Protein AF-A0AAD1RD15-F1 (afdb_monomer_lite)

Structure (mmCIF, N/CA/C/O backbone):
data_AF-A0AAD1RD15-F1
#
_entry.id   AF-A0AAD1RD15-F1
#
loop_
_atom_site.group_PDB
_atom_site.id
_atom_site.type_symbol
_atom_site.label_atom_id
_atom_site.label_alt_id
_atom_site.label_comp_id
_atom_site.label_asym_id
_atom_site.label_entity_id
_atom_site.label_seq_id
_atom_site.pdbx_PDB_ins_code
_atom_site.Cartn_x
_atom_site.Cartn_y
_atom_site.Cartn_z
_atom_site.occupancy
_atom_site.B_iso_or_equiv
_atom_site.auth_seq_id
_atom_site.auth_comp_id
_atom_site.auth_asym_id
_atom_site.auth_atom_id
_atom_site.pdbx_PDB_model_num
ATOM 1 N N . MET A 1 1 ? 1.152 -3.442 -15.748 1.00 55.31 1 MET A N 1
ATOM 2 C CA . MET A 1 1 ? 0.439 -4.422 -16.606 1.00 55.31 1 MET A CA 1
ATOM 3 C C . MET A 1 1 ? 0.402 -3.918 -18.051 1.00 55.31 1 MET A C 1
ATOM 5 O O . MET A 1 1 ? -0.664 -3.744 -18.627 1.00 55.31 1 MET A O 1
ATOM 9 N N . GLU A 1 2 ? 1.571 -3.663 -18.645 1.00 64.12 2 GLU A N 1
ATOM 10 C CA . GLU A 1 2 ? 1.704 -3.004 -19.961 1.00 64.12 2 GLU A CA 1
ATOM 11 C C . GLU A 1 2 ? 1.285 -3.896 -21.144 1.00 64.12 2 GLU A C 1
ATOM 13 O O . GLU A 1 2 ? 1.048 -3.411 -22.246 1.00 64.12 2 GLU A O 1
ATOM 18 N N . TYR A 1 3 ? 1.126 -5.202 -20.915 1.00 71.69 3 TYR A N 1
ATOM 19 C CA . TYR A 1 3 ? 0.782 -6.164 -21.960 1.00 71.69 3 TYR A CA 1
ATOM 20 C C . TYR A 1 3 ? -0.730 -6.262 -22.252 1.00 71.69 3 TYR A C 1
ATOM 22 O O . TYR A 1 3 ? -1.120 -6.683 -23.341 1.00 71.69 3 TYR A O 1
ATOM 30 N N . GLN A 1 4 ? -1.614 -5.851 -21.329 1.00 72.06 4 GLN A N 1
ATOM 31 C CA . GLN A 1 4 ? -3.072 -6.021 -21.497 1.00 72.06 4 GLN A CA 1
ATOM 32 C C . GLN A 1 4 ? -3.650 -5.207 -22.669 1.00 72.06 4 GLN A C 1
ATOM 34 O O . GLN A 1 4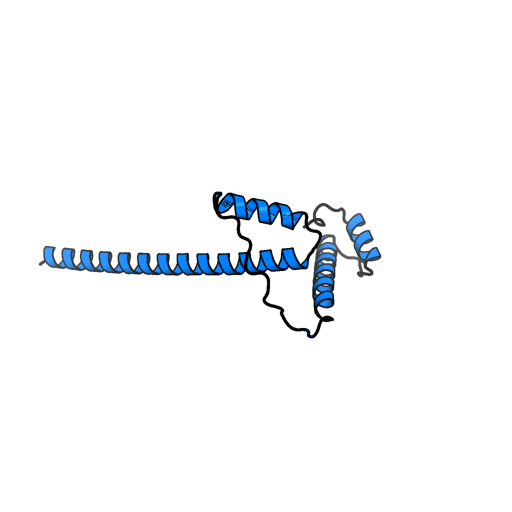 ? -4.590 -5.656 -23.339 1.00 72.06 4 GLN A O 1
ATOM 39 N N . THR A 1 5 ? -3.058 -4.046 -22.956 1.00 81.19 5 THR A N 1
ATOM 40 C CA . THR A 1 5 ? -3.453 -3.148 -24.053 1.00 81.19 5 THR A CA 1
ATOM 41 C C . THR A 1 5 ? -2.944 -3.609 -25.420 1.00 81.19 5 THR A C 1
ATOM 43 O O . THR A 1 5 ? -3.388 -3.088 -26.442 1.00 81.19 5 THR A O 1
ATOM 46 N N . GLN A 1 6 ? -2.055 -4.605 -25.469 1.00 82.00 6 GLN A N 1
ATOM 47 C CA . GLN A 1 6 ? -1.459 -5.071 -26.716 1.00 82.00 6 GLN A CA 1
ATOM 48 C C . GLN A 1 6 ? -2.376 -6.038 -27.476 1.00 82.00 6 GLN A C 1
ATOM 50 O O . GLN A 1 6 ? -3.210 -6.756 -26.908 1.00 82.00 6 GLN A O 1
ATOM 55 N N . SER A 1 7 ? -2.244 -6.045 -28.803 1.00 86.00 7 SER A N 1
ATOM 56 C CA . SER A 1 7 ? -2.968 -6.977 -29.667 1.00 86.00 7 SER A CA 1
ATOM 57 C C . SER A 1 7 ? -2.379 -8.387 -29.547 1.00 86.00 7 SER A C 1
ATOM 59 O O . SER A 1 7 ? -1.208 -8.558 -29.214 1.00 86.00 7 SER A O 1
ATOM 61 N N . LYS A 1 8 ? -3.173 -9.422 -29.850 1.00 84.06 8 LYS A N 1
ATOM 62 C CA . LYS A 1 8 ? -2.691 -10.816 -29.836 1.00 84.06 8 LYS A CA 1
ATOM 63 C C . LYS A 1 8 ? -1.449 -11.000 -30.723 1.00 84.06 8 LYS A C 1
ATOM 65 O O . LYS A 1 8 ? -0.517 -11.675 -30.317 1.00 84.06 8 LYS A O 1
ATOM 70 N N . ALA A 1 9 ? -1.421 -10.346 -31.886 1.00 83.69 9 ALA A N 1
ATOM 71 C CA . ALA A 1 9 ? -0.289 -10.396 -32.808 1.00 83.69 9 ALA A CA 1
ATOM 72 C C . ALA A 1 9 ? 0.991 -9.778 -32.216 1.00 83.69 9 ALA A C 1
ATOM 74 O O . ALA A 1 9 ? 2.073 -10.321 -32.419 1.00 83.69 9 ALA A O 1
ATOM 75 N N . ALA A 1 10 ? 0.870 -8.682 -31.457 1.00 85.62 10 ALA A N 1
ATOM 76 C CA . ALA A 1 10 ? 2.002 -8.075 -30.757 1.00 85.62 10 ALA A CA 1
ATOM 77 C C . ALA A 1 10 ? 2.532 -8.991 -29.640 1.00 85.62 10 ALA A C 1
ATOM 79 O O . ALA A 1 10 ? 3.738 -9.178 -29.512 1.00 85.62 10 ALA A O 1
ATOM 80 N N . LEU A 1 11 ? 1.633 -9.640 -28.893 1.00 84.56 11 LEU A N 1
ATOM 81 C CA . LEU A 1 11 ? 2.010 -10.613 -27.863 1.00 84.56 11 LEU A CA 1
ATOM 82 C C . LEU A 1 11 ? 2.671 -11.860 -28.467 1.00 84.56 11 LEU A C 1
ATOM 84 O O . LEU A 1 11 ? 3.680 -12.324 -27.949 1.00 84.56 11 LEU A O 1
ATOM 88 N N . ASP A 1 12 ? 2.161 -12.364 -29.593 1.00 85.50 12 ASP A N 1
ATOM 89 C CA . ASP A 1 12 ? 2.775 -13.468 -30.340 1.00 85.50 12 ASP A CA 1
ATOM 90 C C . ASP A 1 12 ? 4.192 -13.113 -30.821 1.00 85.50 12 ASP A C 1
ATOM 92 O O . ASP A 1 12 ? 5.080 -13.966 -30.813 1.00 85.50 12 ASP A O 1
ATOM 96 N N . GLN A 1 13 ? 4.422 -11.864 -31.238 1.00 85.62 13 GLN A N 1
ATOM 97 C CA . GLN A 1 13 ? 5.748 -11.390 -31.627 1.00 85.62 13 GLN A CA 1
ATOM 98 C C . GLN A 1 13 ? 6.699 -11.335 -30.422 1.00 85.62 13 GLN A C 1
ATOM 100 O O . GLN A 1 13 ? 7.784 -11.909 -30.490 1.00 85.62 13 GLN A O 1
ATOM 105 N N . LEU A 1 14 ? 6.271 -10.739 -29.305 1.00 85.62 14 LEU A N 1
ATOM 106 C CA . LEU A 1 14 ? 7.066 -10.675 -28.072 1.00 85.62 14 LEU A CA 1
ATOM 107 C C . LEU A 1 14 ? 7.421 -12.065 -27.540 1.00 85.62 14 LEU A C 1
ATOM 109 O O . LEU A 1 14 ? 8.554 -12.321 -27.132 1.00 85.62 14 LEU A O 1
ATOM 113 N N . CYS A 1 15 ? 6.468 -12.995 -27.574 1.00 85.25 15 CYS A N 1
ATOM 114 C CA . CYS A 1 15 ? 6.722 -14.364 -27.163 1.00 85.25 15 CYS A CA 1
ATOM 115 C C . CYS A 1 15 ? 7.732 -15.061 -28.095 1.00 85.25 15 CYS A C 1
ATOM 117 O O . CYS A 1 15 ? 8.582 -15.798 -27.605 1.00 85.25 15 CYS A O 1
ATOM 119 N N . ARG A 1 16 ? 7.723 -14.799 -29.411 1.00 85.25 16 ARG A N 1
ATOM 120 C CA . ARG A 1 16 ? 8.755 -15.319 -30.333 1.00 85.25 16 ARG A CA 1
ATOM 121 C C . ARG A 1 16 ? 10.138 -14.740 -30.050 1.00 85.25 16 ARG A C 1
ATOM 123 O O . ARG A 1 16 ? 11.103 -15.496 -30.047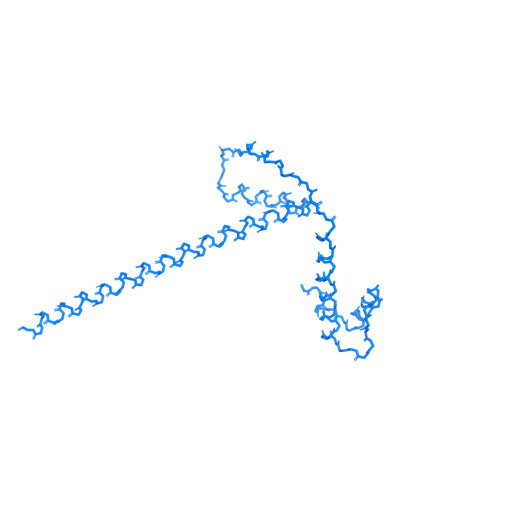 1.00 85.25 16 ARG A O 1
ATOM 130 N N . GLU A 1 17 ? 10.231 -13.436 -29.795 1.00 85.69 17 GLU A N 1
ATOM 131 C CA . GLU A 1 17 ? 11.492 -12.757 -29.460 1.00 85.69 17 GLU A CA 1
ATOM 132 C C . GLU A 1 17 ? 12.112 -13.321 -28.174 1.00 85.69 17 GLU A C 1
ATOM 134 O O . GLU A 1 17 ? 13.321 -13.525 -28.099 1.00 85.69 17 GLU A O 1
ATOM 139 N N . ARG A 1 18 ? 11.274 -13.668 -27.191 1.00 83.12 18 ARG A N 1
ATOM 140 C CA . ARG A 1 18 ? 11.689 -14.269 -25.912 1.00 83.12 18 ARG A CA 1
ATOM 141 C C . ARG A 1 18 ? 11.775 -15.802 -25.939 1.00 83.12 18 ARG A C 1
ATOM 143 O O . ARG A 1 18 ? 11.928 -16.423 -24.895 1.00 83.12 18 ARG A O 1
ATOM 150 N N . SER A 1 19 ? 11.682 -16.429 -27.118 1.00 82.69 19 SER A N 1
ATOM 151 C CA . SER A 1 19 ? 11.692 -17.896 -27.296 1.00 82.69 19 SER A CA 1
ATOM 152 C C . SER A 1 19 ? 10.625 -18.652 -26.480 1.00 82.69 19 SER A C 1
ATOM 154 O O . SER A 1 19 ? 10.789 -19.822 -26.136 1.00 82.69 19 SER A O 1
ATOM 156 N N . ILE A 1 20 ? 9.495 -18.003 -26.197 1.00 82.62 20 ILE A N 1
ATOM 157 C CA . ILE A 1 20 ? 8.346 -18.574 -25.494 1.00 82.62 20 ILE A CA 1
ATOM 158 C C . ILE A 1 20 ? 7.457 -19.303 -26.518 1.00 82.62 20 ILE A C 1
ATOM 160 O O . ILE A 1 20 ? 7.084 -18.727 -27.543 1.00 82.62 20 ILE A O 1
ATOM 164 N N . PRO A 1 21 ? 7.053 -20.564 -26.282 1.00 78.25 21 PRO A N 1
ATOM 165 C CA . PRO A 1 21 ? 6.207 -21.292 -27.222 1.00 78.25 21 PRO A CA 1
ATOM 166 C C . PRO A 1 21 ? 4.805 -20.662 -27.302 1.00 78.25 21 PRO A C 1
ATOM 168 O O . PRO A 1 21 ? 4.035 -20.723 -26.343 1.00 78.25 21 PRO A O 1
ATOM 171 N N . CYS A 1 22 ? 4.470 -20.076 -28.459 1.00 74.75 22 CYS A N 1
ATOM 172 C CA . CYS A 1 22 ? 3.212 -19.346 -28.711 1.00 74.75 22 CYS A CA 1
ATOM 173 C C . CYS A 1 22 ? 2.133 -20.184 -29.418 1.00 74.75 22 CYS A C 1
ATOM 175 O O . CYS A 1 22 ? 0.996 -19.747 -29.584 1.00 74.75 22 CYS A O 1
ATOM 177 N N . ARG A 1 23 ? 2.502 -21.352 -29.964 1.00 74.56 23 ARG A N 1
ATOM 178 C CA . ARG A 1 23 ? 1.713 -22.017 -31.011 1.00 74.56 23 ARG A CA 1
ATOM 179 C C . ARG A 1 23 ? 0.340 -22.446 -30.482 1.00 74.56 23 ARG A C 1
ATOM 181 O O . ARG A 1 23 ? 0.258 -23.322 -29.632 1.00 74.56 23 ARG A O 1
ATOM 188 N N . GLY A 1 24 ? -0.719 -21.845 -31.026 1.00 77.56 24 GLY A N 1
ATOM 189 C CA . GLY A 1 24 ? -2.109 -22.167 -30.685 1.00 77.56 24 GLY A CA 1
ATOM 190 C C . GLY A 1 24 ? -2.643 -21.497 -29.416 1.00 77.56 24 GLY A C 1
ATOM 191 O O . GLY A 1 24 ? -3.797 -21.734 -29.076 1.00 77.56 24 GLY A O 1
ATOM 192 N N . LYS A 1 25 ? -1.854 -20.645 -28.750 1.00 83.06 25 LYS A N 1
ATOM 193 C CA . LYS A 1 25 ? -2.260 -20.004 -27.496 1.00 83.06 25 LYS A CA 1
ATOM 194 C C . LYS A 1 25 ? -3.272 -18.875 -27.706 1.00 83.06 25 LYS A C 1
ATOM 196 O O . LYS A 1 25 ? -3.309 -18.194 -28.744 1.00 83.06 25 LYS A O 1
ATOM 201 N N . THR A 1 26 ? -4.131 -18.689 -26.715 1.00 85.75 26 THR A N 1
ATOM 202 C CA . THR A 1 26 ? -5.058 -17.559 -26.610 1.00 85.75 26 THR A CA 1
ATOM 203 C C . THR A 1 26 ? -4.325 -16.308 -26.118 1.00 85.75 26 THR A C 1
ATOM 205 O O . THR A 1 26 ? -3.192 -16.374 -25.645 1.00 85.75 26 THR A O 1
ATOM 208 N N . LYS A 1 27 ? -4.950 -15.132 -26.253 1.00 83.12 27 LYS A N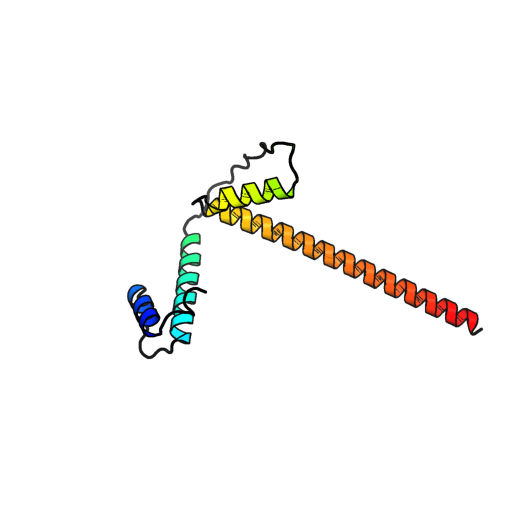 1
ATOM 209 C CA . LYS A 1 27 ? -4.341 -13.860 -25.827 1.00 83.12 27 LYS A CA 1
ATOM 210 C C . LYS A 1 27 ? -3.949 -13.894 -24.340 1.00 83.12 27 LYS A C 1
ATOM 212 O O . LYS A 1 27 ? -2.882 -13.414 -23.982 1.00 83.12 27 LYS A O 1
ATOM 217 N N . GLU A 1 28 ? -4.798 -14.479 -23.502 1.00 84.81 28 GLU A N 1
ATOM 218 C CA . GLU A 1 28 ? -4.596 -14.589 -22.052 1.00 84.81 28 GLU A CA 1
ATOM 219 C C . GLU A 1 28 ? -3.437 -15.527 -21.702 1.00 84.81 28 GLU A C 1
ATOM 221 O O . GLU A 1 28 ? -2.604 -15.188 -20.868 1.00 84.81 28 GLU A O 1
ATOM 226 N N . GLU A 1 29 ? -3.308 -16.654 -22.402 1.00 84.19 29 GLU A N 1
ATOM 227 C CA . GLU A 1 29 ? -2.194 -17.591 -22.206 1.00 84.19 29 GLU A CA 1
ATOM 228 C C . GLU A 1 29 ? -0.841 -16.999 -22.626 1.00 84.19 29 GLU A C 1
ATOM 230 O O . GLU A 1 29 ? 0.185 -17.316 -22.025 1.00 84.19 29 GLU A O 1
ATOM 235 N N . LEU A 1 30 ? -0.821 -16.137 -23.649 1.00 84.94 30 LEU A N 1
ATOM 236 C CA . LEU A 1 30 ? 0.382 -15.395 -24.039 1.00 84.94 30 LEU A CA 1
ATOM 237 C C . LEU A 1 30 ? 0.761 -14.356 -22.978 1.00 84.94 30 LEU A C 1
ATOM 239 O O . LEU A 1 30 ? 1.935 -14.233 -22.639 1.00 84.94 30 LEU A O 1
ATOM 243 N N . LEU A 1 31 ? -0.227 -13.644 -22.423 1.00 86.50 31 LEU A N 1
ATOM 244 C CA . LEU A 1 31 ? -0.010 -12.697 -21.326 1.00 86.50 31 LEU A CA 1
ATOM 245 C C . LEU A 1 31 ? 0.559 -13.393 -20.093 1.00 86.50 31 LEU A C 1
ATOM 247 O O . LEU A 1 31 ? 1.554 -12.926 -19.546 1.00 86.50 31 LEU A O 1
ATOM 251 N N . GLN A 1 32 ? -0.040 -14.515 -19.694 1.00 85.06 32 GLN A N 1
ATOM 252 C CA . GLN A 1 32 ? 0.427 -15.288 -18.550 1.00 85.06 32 GLN A CA 1
ATOM 253 C C . GLN A 1 32 ? 1.863 -15.773 -18.771 1.00 85.06 32 GLN A C 1
ATOM 255 O O . GLN A 1 32 ? 2.716 -15.562 -17.920 1.00 85.06 32 GLN A O 1
ATOM 260 N N . ALA A 1 33 ? 2.163 -16.322 -19.952 1.00 84.69 33 ALA A N 1
ATOM 261 C CA . ALA A 1 33 ? 3.503 -16.809 -20.262 1.00 84.69 33 ALA A CA 1
ATOM 262 C C . ALA A 1 33 ? 4.572 -15.698 -20.263 1.00 84.69 33 ALA A C 1
ATOM 264 O O . ALA A 1 33 ? 5.709 -15.952 -19.875 1.00 84.69 33 ALA A O 1
ATOM 265 N N . LEU A 1 34 ? 4.227 -14.477 -20.689 1.00 85.69 34 LEU A N 1
ATOM 266 C CA . LEU A 1 34 ? 5.137 -13.326 -20.635 1.00 85.69 34 LEU A CA 1
ATOM 267 C C . LEU A 1 34 ? 5.389 -12.864 -19.199 1.00 85.69 34 LEU A C 1
ATOM 269 O O . LEU A 1 34 ? 6.532 -12.595 -18.844 1.00 85.69 34 LEU A O 1
ATOM 273 N N . VAL A 1 35 ? 4.342 -12.808 -18.373 1.00 86.00 35 VAL A N 1
ATOM 274 C CA . VAL A 1 35 ? 4.462 -12.449 -16.952 1.00 86.00 35 VAL A CA 1
ATOM 275 C C . VAL A 1 35 ? 5.288 -13.492 -16.197 1.00 86.00 35 VAL A C 1
ATOM 277 O O . VAL A 1 35 ? 6.173 -13.125 -15.426 1.00 86.00 35 VAL A O 1
ATOM 280 N N . ASP A 1 36 ? 5.056 -14.778 -16.460 1.00 84.12 36 ASP A N 1
ATOM 281 C CA . ASP A 1 36 ? 5.808 -15.874 -15.845 1.00 84.12 36 ASP A CA 1
ATOM 282 C C . ASP A 1 36 ? 7.291 -15.837 -16.247 1.00 84.12 36 ASP A C 1
ATOM 284 O O . ASP A 1 36 ? 8.163 -16.071 -15.410 1.00 84.12 36 ASP A O 1
ATOM 288 N N . TYR A 1 37 ? 7.590 -15.509 -17.509 1.00 83.38 37 TYR A N 1
ATOM 289 C CA . TYR A 1 37 ? 8.963 -15.342 -17.989 1.00 83.38 37 TYR A CA 1
ATOM 290 C C . TYR A 1 37 ? 9.669 -14.162 -17.308 1.00 83.38 37 TYR A C 1
ATOM 292 O O . TYR A 1 37 ? 10.785 -14.324 -16.816 1.00 83.38 37 TYR A O 1
ATOM 300 N N . ASP A 1 38 ? 9.015 -12.999 -17.226 1.00 83.19 38 ASP A N 1
ATOM 301 C CA . ASP A 1 38 ? 9.575 -11.811 -16.569 1.00 83.19 38 ASP A CA 1
ATOM 302 C C . ASP A 1 38 ? 9.828 -12.085 -15.069 1.00 83.19 38 ASP A C 1
ATOM 304 O O . ASP A 1 38 ? 10.861 -11.695 -14.519 1.00 83.19 38 ASP A O 1
ATOM 308 N N . MET A 1 39 ? 8.937 -12.842 -14.414 1.00 79.69 39 MET A N 1
ATOM 309 C CA . MET A 1 39 ? 9.112 -13.279 -13.025 1.00 79.69 39 MET A CA 1
ATOM 310 C C . MET A 1 39 ? 10.289 -14.257 -12.863 1.00 79.69 39 MET A C 1
ATOM 312 O O . MET A 1 39 ? 11.066 -14.132 -11.919 1.00 79.69 39 MET A O 1
ATOM 316 N N . GLN A 1 40 ? 10.466 -15.210 -13.784 1.00 75.50 40 GLN A N 1
ATOM 317 C CA . GLN A 1 40 ? 11.606 -16.137 -13.759 1.00 75.50 40 GLN A CA 1
ATOM 318 C C . GLN A 1 40 ? 12.943 -15.426 -14.006 1.00 75.50 40 GLN A C 1
ATOM 320 O O . GLN A 1 40 ? 13.952 -15.797 -13.404 1.00 75.50 40 GLN A O 1
ATOM 325 N N . GLN A 1 41 ? 12.955 -14.385 -14.841 1.00 71.94 41 GLN A N 1
ATOM 326 C CA . GLN A 1 41 ? 14.150 -13.582 -15.097 1.00 71.94 41 GLN A CA 1
ATOM 327 C C . GLN A 1 41 ? 14.593 -12.794 -13.851 1.00 71.94 41 GLN A C 1
ATOM 329 O O . GLN A 1 41 ? 15.790 -12.701 -13.573 1.00 71.94 41 GLN A O 1
ATOM 334 N N . ALA A 1 42 ? 13.637 -12.297 -13.058 1.00 62.03 42 ALA A N 1
ATOM 335 C CA . ALA A 1 42 ? 13.927 -11.643 -11.782 1.00 62.03 42 ALA A CA 1
ATOM 336 C C . ALA A 1 42 ? 14.599 -12.609 -10.788 1.00 62.03 42 ALA A C 1
ATOM 338 O O . ALA A 1 42 ? 15.618 -12.273 -10.196 1.00 62.03 42 ALA A O 1
ATOM 339 N N . VAL A 1 43 ? 14.101 -13.845 -10.678 1.00 59.97 43 VAL A N 1
ATOM 340 C CA . VAL A 1 43 ? 14.637 -14.848 -9.735 1.00 59.97 43 VAL A CA 1
ATOM 341 C C . VAL A 1 43 ? 16.041 -15.333 -10.122 1.00 59.97 43 VAL A C 1
ATOM 343 O O . VAL A 1 43 ? 16.863 -15.601 -9.249 1.00 59.97 43 VAL A O 1
ATOM 346 N N . GLN A 1 44 ? 16.354 -15.433 -11.417 1.00 51.62 44 GLN A N 1
ATOM 347 C CA . GLN A 1 44 ? 17.693 -15.846 -11.866 1.00 51.62 44 GLN A CA 1
ATOM 348 C C . GLN A 1 44 ? 18.766 -14.768 -11.655 1.00 51.62 44 GLN A C 1
ATOM 350 O O . GLN A 1 44 ? 19.946 -15.103 -11.582 1.00 51.62 44 GLN A O 1
ATOM 355 N N . SER A 1 45 ? 18.370 -13.502 -11.511 1.00 51.78 45 SER A N 1
ATOM 356 C CA . SER A 1 45 ? 19.295 -12.385 -11.283 1.00 51.78 45 SER A CA 1
ATOM 357 C C . SER A 1 45 ? 19.811 -12.322 -9.834 1.00 51.78 45 SER A C 1
ATOM 359 O O . SER A 1 45 ? 20.901 -11.807 -9.599 1.00 51.78 45 SER A O 1
ATOM 361 N N . ASP A 1 46 ? 19.076 -12.898 -8.875 1.00 44.75 46 ASP A N 1
ATOM 362 C CA . ASP A 1 46 ? 19.435 -12.901 -7.445 1.00 44.75 46 ASP A CA 1
ATOM 363 C C . ASP A 1 46 ? 20.313 -14.096 -7.026 1.00 44.75 46 ASP A C 1
ATOM 365 O O . ASP A 1 46 ? 20.931 -14.084 -5.962 1.00 44.75 46 ASP A O 1
ATOM 369 N N . ALA A 1 47 ? 20.413 -15.141 -7.853 1.00 44.78 47 ALA A N 1
ATOM 370 C CA . ALA A 1 47 ? 21.103 -16.380 -7.482 1.00 44.78 47 ALA A CA 1
ATOM 371 C C . ALA A 1 47 ? 22.637 -16.345 -7.665 1.00 44.78 47 ALA A C 1
ATOM 373 O O . ALA A 1 47 ? 23.307 -17.311 -7.299 1.00 44.78 47 ALA A O 1
ATOM 374 N N . SER A 1 48 ? 23.209 -15.269 -8.224 1.00 41.78 48 SER A N 1
ATOM 375 C CA . SER A 1 48 ? 24.645 -15.189 -8.549 1.00 41.78 48 SER A CA 1
ATOM 376 C C . SER A 1 48 ? 25.495 -14.291 -7.643 1.00 41.78 48 SER A C 1
ATOM 378 O O . SER A 1 48 ? 26.698 -14.224 -7.865 1.00 41.78 48 SER A O 1
ATOM 380 N N . ASN A 1 49 ? 24.937 -13.642 -6.615 1.00 43.19 49 ASN A N 1
ATOM 381 C CA . ASN A 1 49 ? 25.724 -12.844 -5.661 1.00 43.19 49 ASN A CA 1
ATOM 382 C C . ASN A 1 49 ? 25.659 -13.441 -4.252 1.00 43.19 49 ASN A C 1
ATOM 384 O O . ASN A 1 49 ? 25.055 -12.906 -3.326 1.00 43.19 49 ASN A O 1
ATOM 388 N N . THR A 1 50 ? 26.306 -14.593 -4.098 1.00 42.88 50 THR A N 1
ATOM 389 C CA . THR A 1 50 ? 26.739 -15.095 -2.795 1.00 42.88 50 THR A CA 1
ATOM 390 C C . THR A 1 50 ? 27.883 -14.242 -2.254 1.00 42.88 50 THR A C 1
ATOM 392 O O . THR A 1 50 ? 28.910 -14.134 -2.915 1.00 42.88 50 THR A O 1
ATOM 395 N N . ALA A 1 51 ? 27.703 -13.771 -1.016 1.00 46.81 51 ALA A N 1
ATOM 396 C CA . ALA A 1 51 ? 28.720 -13.295 -0.078 1.00 46.81 51 ALA A CA 1
ATOM 397 C C . ALA A 1 51 ? 29.543 -12.068 -0.508 1.00 46.81 51 ALA A C 1
ATOM 399 O O . ALA A 1 51 ? 30.513 -12.199 -1.236 1.00 46.81 51 ALA A O 1
ATOM 400 N N . GLU A 1 52 ? 29.236 -10.905 0.071 1.00 41.72 52 GLU A N 1
ATOM 401 C CA . GLU A 1 52 ? 30.233 -10.155 0.844 1.00 41.72 52 GLU A CA 1
ATOM 402 C C . GLU A 1 52 ? 29.568 -9.122 1.765 1.00 41.72 52 GLU A C 1
ATOM 404 O O . GLU A 1 52 ? 28.415 -8.731 1.589 1.00 41.72 52 GLU A O 1
ATOM 409 N N . GLU A 1 53 ? 30.286 -8.813 2.837 1.00 44.84 53 GLU A N 1
ATOM 410 C CA . GLU A 1 53 ? 29.838 -8.178 4.069 1.00 44.84 53 GLU A CA 1
ATOM 411 C C . GLU A 1 53 ? 29.283 -6.755 3.906 1.00 44.84 53 GLU A C 1
ATOM 413 O O . GLU A 1 53 ? 29.709 -5.953 3.079 1.00 44.84 53 GLU A O 1
ATOM 418 N N . ILE A 1 54 ? 28.350 -6.433 4.797 1.00 47.22 54 ILE A N 1
ATOM 419 C CA . ILE A 1 54 ? 27.729 -5.124 4.985 1.00 47.22 54 ILE A CA 1
ATOM 420 C C . ILE A 1 54 ? 28.762 -4.133 5.560 1.00 47.22 54 ILE A C 1
ATOM 422 O O . ILE A 1 54 ? 29.224 -4.355 6.683 1.00 47.22 54 ILE A O 1
ATOM 426 N N . PRO A 1 55 ? 29.030 -2.969 4.937 1.00 41.00 55 PRO A N 1
ATOM 427 C CA . PRO A 1 55 ? 29.550 -1.819 5.656 1.00 41.00 55 PRO A CA 1
ATOM 428 C C . PRO A 1 55 ? 28.376 -0.956 6.130 1.00 41.00 55 PRO A C 1
ATOM 430 O O . PRO A 1 55 ? 27.754 -0.214 5.367 1.00 41.00 55 PRO A O 1
ATOM 433 N N . VAL A 1 56 ? 28.074 -1.044 7.426 1.00 49.12 56 VAL A N 1
ATOM 434 C CA . VAL A 1 56 ? 27.145 -0.146 8.127 1.00 49.12 56 VAL A CA 1
ATOM 435 C C . VAL A 1 56 ? 27.838 1.207 8.306 1.00 49.12 56 VAL A C 1
ATOM 437 O O . VAL A 1 56 ? 28.403 1.492 9.357 1.00 49.12 56 VAL A O 1
ATOM 440 N N . ALA A 1 57 ? 27.862 2.037 7.266 1.00 45.75 57 ALA A N 1
ATOM 441 C CA . ALA A 1 57 ? 28.446 3.373 7.353 1.00 45.75 57 ALA A CA 1
ATOM 442 C C . ALA A 1 57 ? 27.798 4.350 6.365 1.00 45.75 57 ALA A C 1
ATOM 444 O O . ALA A 1 57 ? 28.426 4.782 5.407 1.00 45.75 57 ALA A O 1
ATOM 445 N N . PHE A 1 58 ? 26.545 4.733 6.616 1.00 41.59 58 PHE A N 1
ATOM 446 C CA . PHE A 1 58 ? 26.057 6.048 6.183 1.00 41.59 58 PHE A CA 1
ATOM 447 C C . PHE A 1 58 ? 24.937 6.539 7.107 1.00 41.59 58 PHE A C 1
ATOM 449 O O . PHE A 1 58 ? 23.805 6.801 6.712 1.00 41.59 58 PHE A O 1
ATOM 456 N N . VAL A 1 59 ? 25.264 6.604 8.397 1.00 55.41 59 VAL A N 1
ATOM 457 C CA . VAL A 1 59 ? 24.536 7.446 9.345 1.00 55.41 59 VAL A CA 1
ATOM 458 C C . VAL A 1 59 ? 25.218 8.811 9.294 1.00 55.41 59 VAL A C 1
ATOM 460 O O . VAL A 1 59 ? 26.445 8.860 9.357 1.00 55.41 59 VAL A O 1
ATOM 463 N N . ASN A 1 60 ? 24.421 9.878 9.240 1.00 48.09 60 ASN A N 1
ATOM 464 C CA . ASN A 1 60 ? 24.792 11.302 9.266 1.00 48.09 60 ASN A CA 1
ATOM 465 C C . ASN A 1 60 ? 24.884 11.987 7.897 1.00 48.09 60 ASN A C 1
ATOM 467 O O . ASN A 1 60 ? 25.966 12.203 7.377 1.00 48.09 60 ASN A O 1
ATOM 471 N N . ASP A 1 61 ? 23.732 12.417 7.382 1.00 44.50 61 ASP A N 1
ATOM 472 C CA . ASP A 1 61 ? 23.541 13.833 7.037 1.00 44.50 61 ASP A CA 1
ATOM 473 C C . ASP A 1 61 ? 22.047 14.105 6.799 1.00 44.50 61 ASP A C 1
ATOM 475 O O . ASP A 1 61 ? 21.527 14.002 5.690 1.00 44.50 61 ASP A O 1
ATOM 479 N N . VAL A 1 62 ? 21.322 14.410 7.882 1.00 51.12 62 VAL A N 1
ATOM 480 C CA . VAL A 1 62 ? 19.950 14.934 7.811 1.00 51.12 62 VAL A CA 1
ATOM 481 C C . VAL A 1 62 ? 20.016 16.437 8.093 1.00 51.12 62 VAL A C 1
ATOM 483 O O . VAL A 1 62 ? 20.299 16.815 9.235 1.00 51.12 62 VAL A O 1
ATOM 486 N N . PRO A 1 63 ? 19.758 17.321 7.110 1.00 45.97 63 PRO A N 1
ATOM 487 C CA . PRO A 1 63 ? 19.626 18.740 7.383 1.00 45.97 63 PRO A CA 1
ATOM 488 C C . PRO A 1 63 ? 18.349 18.993 8.191 1.00 45.97 63 PRO A C 1
ATOM 490 O O . PRO A 1 63 ? 17.237 18.594 7.846 1.00 45.97 63 PRO A O 1
ATOM 493 N N . ARG A 1 64 ? 18.555 19.650 9.327 1.00 52.22 64 ARG A N 1
ATOM 494 C CA . ARG A 1 64 ? 17.602 19.868 10.410 1.00 52.22 64 ARG A CA 1
ATOM 495 C C . ARG A 1 64 ? 16.867 21.195 10.219 1.00 52.22 64 ARG A C 1
ATOM 497 O O . ARG A 1 64 ? 17.121 22.115 10.979 1.00 52.22 64 ARG A O 1
ATOM 504 N N . SER A 1 65 ? 15.986 21.305 9.225 1.00 53.22 65 SER A N 1
ATOM 505 C CA . SER A 1 65 ? 14.853 22.256 9.228 1.00 53.22 65 SER A CA 1
ATOM 506 C C . SER A 1 65 ? 14.060 22.156 7.921 1.00 53.22 65 SER A C 1
ATOM 508 O O . SER A 1 65 ? 14.570 22.520 6.864 1.00 53.22 65 SER A O 1
ATOM 510 N N . GLY A 1 66 ? 12.815 21.704 8.005 1.00 46.12 66 GLY A N 1
ATOM 511 C CA . GLY A 1 66 ? 11.880 21.596 6.884 1.00 46.12 66 GLY A CA 1
ATOM 512 C C . GLY A 1 66 ? 10.947 20.425 7.158 1.00 46.12 66 GLY A C 1
ATOM 513 O O . GLY A 1 66 ? 11.412 19.401 7.656 1.00 46.12 66 GLY A O 1
ATOM 514 N N . ASP A 1 67 ? 9.646 20.607 6.953 1.00 52.12 67 ASP A N 1
ATOM 515 C CA . ASP A 1 67 ? 8.605 19.653 7.330 1.00 52.12 67 ASP A CA 1
ATOM 516 C C . ASP A 1 67 ? 8.963 18.186 6.991 1.00 52.12 67 ASP A C 1
ATOM 518 O O . ASP A 1 67 ? 9.479 17.912 5.903 1.00 52.12 67 ASP A O 1
ATOM 522 N N . PRO A 1 68 ? 8.682 17.206 7.880 1.00 54.19 68 PRO A N 1
ATOM 523 C CA . PRO A 1 68 ? 9.097 15.806 7.696 1.00 54.19 68 PRO A CA 1
ATOM 524 C C . PRO A 1 68 ? 8.621 15.174 6.380 1.00 54.19 68 PRO A C 1
ATOM 526 O O . PRO A 1 68 ? 9.253 14.256 5.860 1.00 54.19 68 PRO A O 1
ATOM 529 N N . LEU A 1 69 ? 7.501 15.669 5.846 1.00 51.91 69 LEU A N 1
ATOM 530 C CA . LEU A 1 69 ? 6.915 15.231 4.583 1.00 51.91 69 LEU A CA 1
ATOM 531 C C . LEU A 1 69 ? 7.679 15.754 3.361 1.00 51.91 69 LEU A C 1
ATOM 533 O O . LEU A 1 69 ? 7.843 15.004 2.398 1.00 51.91 69 LEU A O 1
ATOM 537 N N . ASP A 1 70 ? 8.200 16.980 3.416 1.00 50.97 70 ASP A N 1
ATOM 538 C CA . ASP A 1 70 ? 8.915 17.592 2.293 1.00 50.97 70 ASP A CA 1
ATOM 539 C C . ASP A 1 70 ? 10.305 16.979 2.120 1.00 50.97 70 ASP A C 1
ATOM 541 O O . ASP A 1 70 ? 10.699 16.649 1.001 1.00 50.97 70 ASP A O 1
ATOM 545 N N . CYS A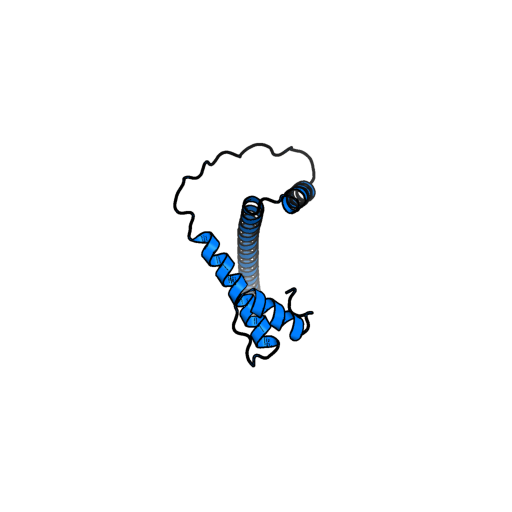 1 71 ? 11.012 16.692 3.217 1.00 55.50 71 CYS A N 1
ATOM 546 C CA . CYS A 1 71 ? 12.288 15.972 3.157 1.00 55.50 71 CYS A CA 1
ATOM 547 C C . CYS A 1 71 ? 12.132 14.543 2.608 1.00 55.50 71 CYS A C 1
ATOM 549 O O . CYS A 1 71 ? 12.990 14.074 1.854 1.00 55.50 71 CYS A O 1
ATOM 551 N N . TYR A 1 72 ? 11.043 13.843 2.945 1.00 57.91 72 TYR A N 1
ATOM 552 C CA . TYR A 1 72 ? 10.818 12.473 2.475 1.00 57.91 72 TYR A CA 1
ATOM 553 C C . TYR A 1 72 ? 10.438 12.444 0.991 1.00 57.91 72 TYR A C 1
ATOM 555 O O . TYR A 1 72 ? 11.027 11.690 0.219 1.00 57.91 72 TYR A O 1
ATOM 563 N N . LEU A 1 73 ? 9.521 13.314 0.558 1.00 58.28 73 LEU A N 1
ATOM 564 C CA . LEU A 1 73 ? 9.108 13.409 -0.845 1.00 58.28 73 LEU A CA 1
ATOM 565 C C . LEU A 1 73 ? 10.244 13.899 -1.749 1.00 58.28 73 LEU A C 1
ATOM 567 O O . LEU A 1 73 ? 10.413 13.369 -2.845 1.00 58.28 73 LEU A O 1
ATOM 571 N N . GLN A 1 74 ? 11.068 14.841 -1.285 1.00 60.81 74 GLN A N 1
ATOM 572 C CA . GLN A 1 74 ? 12.216 15.337 -2.046 1.00 60.81 74 GLN A CA 1
ATOM 573 C C . GLN A 1 74 ? 13.332 14.289 -2.169 1.00 60.81 74 GLN A C 1
ATOM 575 O O . GLN A 1 74 ? 13.978 14.193 -3.213 1.00 60.81 74 GLN A O 1
ATOM 580 N N . THR A 1 75 ? 13.509 13.447 -1.146 1.00 61.72 75 THR A N 1
ATOM 581 C CA . THR A 1 75 ? 14.410 12.288 -1.206 1.00 61.72 75 THR A CA 1
ATOM 582 C C . THR A 1 75 ? 13.867 11.236 -2.169 1.00 61.72 75 THR A C 1
ATOM 584 O O . THR A 1 75 ? 14.581 10.808 -3.069 1.00 61.72 75 THR A O 1
ATOM 587 N N . VAL A 1 76 ? 12.588 10.874 -2.067 1.00 62.22 76 VAL A N 1
ATOM 588 C CA . VAL A 1 76 ? 11.963 9.907 -2.980 1.00 62.22 76 VAL A CA 1
ATOM 589 C C . VAL A 1 76 ? 12.041 10.391 -4.432 1.00 62.22 76 VAL A C 1
ATOM 591 O O . VAL A 1 76 ? 12.449 9.624 -5.292 1.00 62.22 76 VAL A O 1
ATOM 594 N N . LEU A 1 77 ? 11.765 11.667 -4.717 1.00 62.69 77 LEU A N 1
ATOM 595 C CA . LEU A 1 77 ? 11.873 12.233 -6.070 1.00 62.69 77 LEU A CA 1
ATOM 596 C C . LEU A 1 77 ? 13.310 12.203 -6.614 1.00 62.69 77 LEU A C 1
ATOM 598 O O . LEU A 1 77 ? 13.517 11.844 -7.768 1.00 62.69 77 LEU A O 1
ATOM 602 N N . LYS A 1 78 ? 14.311 12.505 -5.779 1.00 62.12 78 LYS A N 1
ATOM 603 C CA . LYS A 1 78 ? 15.730 12.455 -6.170 1.00 62.12 78 LYS A CA 1
ATOM 604 C C . LYS A 1 78 ? 16.223 11.026 -6.443 1.00 62.12 78 LYS A C 1
ATOM 606 O O . LYS A 1 78 ? 17.105 10.835 -7.273 1.00 62.12 78 LYS A O 1
ATOM 611 N N . TYR A 1 79 ? 15.669 10.035 -5.745 1.00 57.12 79 TYR A N 1
ATOM 612 C CA . TYR A 1 79 ? 16.053 8.627 -5.875 1.00 57.12 79 TYR A CA 1
ATOM 613 C C . TYR A 1 79 ? 15.201 7.841 -6.883 1.00 57.12 79 TYR A C 1
ATOM 615 O O . TYR A 1 79 ? 15.631 6.791 -7.343 1.00 57.12 79 TYR A O 1
ATOM 623 N N . VAL A 1 80 ? 14.025 8.336 -7.277 1.00 57.41 80 VAL A N 1
ATOM 624 C CA . VAL A 1 80 ? 13.230 7.742 -8.368 1.00 57.41 80 VAL A CA 1
ATOM 625 C C . VAL A 1 80 ? 13.864 8.023 -9.737 1.00 57.41 80 VAL A C 1
ATOM 627 O O . VAL A 1 80 ? 13.790 7.161 -10.610 1.00 57.41 80 VAL A O 1
ATOM 630 N N . ASP A 1 81 ? 14.562 9.155 -9.886 1.00 55.19 81 ASP A N 1
ATOM 631 C CA . ASP A 1 81 ? 15.418 9.454 -11.049 1.00 55.19 81 ASP A CA 1
ATOM 632 C C . ASP A 1 81 ? 16.834 8.850 -10.936 1.00 55.19 81 ASP A C 1
ATOM 634 O O . ASP A 1 81 ? 17.606 8.877 -11.898 1.00 55.19 81 ASP A O 1
ATOM 638 N N . SER A 1 82 ? 17.197 8.280 -9.778 1.00 55.69 82 SER A N 1
ATOM 639 C CA . SER A 1 82 ? 18.437 7.513 -9.634 1.00 55.69 82 SER A CA 1
ATOM 640 C C . SER A 1 82 ? 18.284 6.195 -10.391 1.00 55.69 82 SER A C 1
ATOM 642 O O . SER A 1 82 ? 17.429 5.370 -10.074 1.00 55.69 82 SER A O 1
ATOM 644 N N . ALA A 1 83 ? 19.140 5.973 -11.389 1.00 57.59 83 ALA A N 1
ATOM 645 C CA . ALA A 1 83 ? 19.211 4.723 -12.147 1.00 57.59 83 ALA A CA 1
ATOM 646 C C . ALA A 1 83 ? 19.635 3.507 -11.290 1.00 57.59 83 ALA A C 1
ATOM 648 O O . ALA A 1 83 ? 19.744 2.393 -11.805 1.00 57.59 83 ALA A O 1
ATOM 649 N N . ASP A 1 84 ? 19.891 3.706 -9.993 1.00 72.12 84 ASP A N 1
ATOM 650 C CA . ASP A 1 84 ? 20.400 2.684 -9.095 1.00 72.12 84 ASP A CA 1
ATOM 651 C C . ASP A 1 84 ? 19.266 1.873 -8.452 1.00 72.12 84 ASP A C 1
ATOM 653 O O . ASP A 1 84 ? 18.620 2.254 -7.468 1.00 72.12 84 ASP A O 1
ATOM 657 N N . THR A 1 85 ? 19.020 0.709 -9.046 1.00 72.50 85 THR A N 1
ATOM 658 C CA . THR A 1 85 ? 18.011 -0.262 -8.604 1.00 72.50 85 THR A CA 1
ATOM 659 C C . THR A 1 85 ? 18.167 -0.673 -7.137 1.00 72.50 85 THR A C 1
ATOM 661 O O . THR A 1 85 ? 17.154 -0.873 -6.464 1.00 72.50 85 THR A O 1
ATOM 664 N N . ASN A 1 86 ? 19.395 -0.717 -6.607 1.00 78.94 86 ASN A N 1
ATOM 665 C CA . ASN A 1 86 ? 19.663 -1.121 -5.225 1.00 78.94 86 ASN A CA 1
ATOM 666 C C . ASN A 1 86 ? 19.122 -0.109 -4.211 1.00 78.94 86 ASN A C 1
ATOM 668 O O . ASN A 1 86 ? 18.491 -0.485 -3.222 1.00 78.94 86 ASN A O 1
ATOM 672 N N . GLN A 1 87 ? 19.298 1.184 -4.483 1.00 75.00 87 GLN A N 1
ATOM 673 C CA . GLN A 1 87 ? 18.780 2.244 -3.616 1.00 75.00 87 GLN A CA 1
ATOM 674 C C . GLN A 1 87 ? 17.248 2.264 -3.627 1.00 75.00 87 GLN A C 1
ATOM 676 O O . GLN A 1 87 ? 16.608 2.448 -2.589 1.00 75.00 87 GLN A O 1
ATOM 681 N N . ARG A 1 88 ? 16.642 1.998 -4.791 1.00 75.56 88 ARG A N 1
ATOM 682 C CA . ARG A 1 88 ? 15.185 1.896 -4.918 1.00 75.56 88 ARG A CA 1
ATOM 683 C C . ARG A 1 88 ? 14.627 0.694 -4.158 1.00 75.56 88 ARG A C 1
ATOM 685 O O . ARG A 1 88 ? 13.601 0.825 -3.493 1.00 75.56 88 ARG A O 1
ATOM 692 N N . LEU A 1 89 ? 15.301 -0.456 -4.216 1.00 83.75 89 LEU A N 1
ATOM 693 C CA . LEU A 1 89 ? 14.928 -1.644 -3.443 1.00 83.75 89 LEU A CA 1
ATOM 694 C C . LEU A 1 89 ? 15.015 -1.385 -1.936 1.00 83.75 89 LEU A C 1
ATOM 696 O O . LEU A 1 89 ? 14.083 -1.723 -1.210 1.00 83.75 89 LEU A O 1
ATOM 700 N N . GLN A 1 90 ? 16.070 -0.715 -1.472 1.00 85.44 90 GLN A N 1
ATOM 701 C CA . GLN A 1 90 ? 16.224 -0.367 -0.060 1.00 85.44 90 GLN A CA 1
ATOM 702 C C . GLN A 1 90 ? 15.085 0.532 0.443 1.00 85.44 90 GLN A C 1
ATOM 704 O O . GLN A 1 90 ? 14.518 0.273 1.505 1.00 85.44 90 GLN A O 1
ATOM 709 N N . LEU A 1 91 ? 14.697 1.540 -0.344 1.00 81.75 91 LEU A N 1
ATOM 710 C CA . LEU A 1 91 ? 13.556 2.411 -0.040 1.00 81.75 91 LEU A CA 1
ATOM 711 C C . LEU A 1 91 ? 12.233 1.637 0.018 1.00 81.75 91 LEU A C 1
ATOM 713 O O . LEU A 1 91 ? 11.430 1.861 0.922 1.00 81.75 91 LEU A O 1
ATOM 717 N N . ILE A 1 92 ? 12.008 0.708 -0.916 1.00 85.19 92 ILE A N 1
ATOM 718 C CA . ILE A 1 92 ? 10.799 -0.130 -0.932 1.00 85.19 92 ILE A CA 1
ATOM 719 C C . ILE A 1 92 ? 10.736 -1.010 0.319 1.00 85.19 92 ILE A C 1
ATOM 721 O O . ILE A 1 92 ? 9.683 -1.090 0.951 1.00 85.19 92 ILE A O 1
ATOM 725 N N . LEU A 1 93 ? 11.847 -1.644 0.698 1.00 89.31 93 LEU A N 1
ATOM 726 C CA . LEU A 1 93 ? 11.905 -2.498 1.885 1.00 89.31 93 LEU A CA 1
ATOM 727 C C . LEU A 1 93 ? 11.651 -1.697 3.166 1.00 89.31 93 LEU A C 1
ATOM 729 O O . LEU A 1 93 ? 10.803 -2.084 3.968 1.00 89.31 93 LEU A O 1
ATOM 733 N N . GLN A 1 94 ? 12.293 -0.535 3.312 1.00 86.38 94 GLN A N 1
ATOM 734 C CA . GLN A 1 94 ? 12.048 0.363 4.445 1.00 86.38 94 GLN A CA 1
ATOM 735 C C . GLN A 1 94 ? 10.589 0.819 4.515 1.00 86.38 94 GLN A C 1
ATOM 737 O O . GLN A 1 94 ? 9.994 0.859 5.593 1.00 86.38 94 GLN A O 1
ATOM 742 N N . TYR A 1 95 ? 9.988 1.142 3.368 1.00 82.69 95 TYR A N 1
ATOM 743 C CA . TYR A 1 95 ? 8.586 1.534 3.319 1.00 82.69 95 TYR A CA 1
ATOM 744 C C . TYR A 1 95 ? 7.660 0.394 3.760 1.00 82.69 95 TYR A C 1
ATOM 746 O O . TYR A 1 95 ? 6.730 0.631 4.530 1.00 82.69 95 TYR A O 1
ATOM 754 N N . GLN A 1 96 ? 7.923 -0.838 3.317 1.00 86.69 96 GLN A N 1
ATOM 755 C CA . GLN A 1 96 ? 7.131 -2.008 3.704 1.00 86.69 96 GLN A CA 1
ATOM 756 C C . GLN A 1 96 ? 7.222 -2.301 5.205 1.00 86.69 96 GLN A C 1
ATOM 758 O O . GLN A 1 96 ? 6.206 -2.610 5.827 1.00 86.69 96 GLN A O 1
ATOM 763 N N . GLU A 1 97 ? 8.404 -2.184 5.809 1.00 83.75 97 GLU A N 1
ATOM 764 C CA . GLU A 1 97 ? 8.567 -2.349 7.259 1.00 83.75 97 GLU A CA 1
ATOM 765 C C . GLU A 1 97 ? 7.789 -1.283 8.038 1.00 83.75 97 GLU A C 1
ATOM 767 O O . GLU A 1 97 ? 6.998 -1.615 8.924 1.00 83.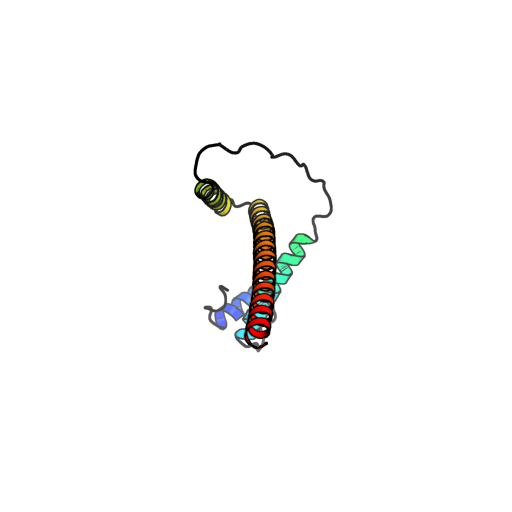75 97 GLU A O 1
ATOM 772 N N . ALA A 1 98 ? 7.924 -0.015 7.641 1.00 82.06 98 ALA A N 1
ATOM 773 C CA . ALA A 1 98 ? 7.199 1.093 8.256 1.00 82.06 98 ALA A CA 1
ATOM 774 C C . ALA A 1 98 ? 5.673 1.000 8.057 1.00 82.06 98 ALA A C 1
ATOM 776 O O . ALA A 1 98 ? 4.893 1.528 8.856 1.00 82.06 98 ALA A O 1
ATOM 777 N N . GLU A 1 99 ? 5.206 0.371 6.977 1.00 83.56 99 GLU A N 1
ATOM 778 C CA . GLU A 1 99 ? 3.780 0.119 6.781 1.00 83.56 99 GLU A CA 1
ATOM 779 C C . GLU A 1 99 ? 3.267 -1.001 7.694 1.00 83.56 99 GLU A C 1
ATOM 781 O O . GLU A 1 99 ? 2.239 -0.826 8.354 1.00 83.56 99 GLU A O 1
ATOM 786 N N . ARG A 1 100 ? 4.013 -2.109 7.813 1.00 81.75 100 ARG A N 1
ATOM 787 C CA . ARG A 1 100 ? 3.673 -3.214 8.724 1.00 81.75 100 ARG A CA 1
ATOM 788 C C . ARG A 1 100 ? 3.592 -2.753 10.175 1.00 81.75 100 ARG A C 1
ATOM 790 O O . ARG A 1 100 ? 2.662 -3.136 10.882 1.00 81.75 100 ARG A O 1
ATOM 797 N N . GLU A 1 101 ? 4.522 -1.908 10.615 1.00 87.25 101 GLU A N 1
ATOM 798 C CA . GLU A 1 101 ? 4.506 -1.361 11.974 1.00 87.25 101 GLU A CA 1
ATOM 799 C C . GLU A 1 101 ? 3.261 -0.497 12.227 1.00 87.25 101 GLU A C 1
ATOM 801 O O . GLU A 1 101 ? 2.559 -0.690 13.223 1.00 87.25 101 GLU A O 1
ATOM 806 N N . ARG A 1 102 ? 2.907 0.383 11.279 1.00 81.25 102 ARG A N 1
ATOM 807 C CA . ARG A 1 102 ? 1.671 1.180 11.359 1.00 81.25 102 ARG A CA 1
ATOM 808 C C . ARG A 1 102 ? 0.417 0.312 11.371 1.00 81.25 102 ARG A C 1
ATOM 810 O O . ARG A 1 102 ? -0.555 0.650 12.047 1.00 81.25 102 ARG A O 1
ATOM 817 N N . GLN A 1 103 ? 0.408 -0.790 10.628 1.00 82.81 103 GLN A N 1
ATOM 818 C CA . GLN A 1 103 ? -0.718 -1.717 10.630 1.00 82.81 103 GLN A CA 1
ATOM 819 C C . GLN A 1 103 ? -0.855 -2.427 11.983 1.00 82.81 103 GLN A C 1
ATOM 821 O O . GLN A 1 103 ? -1.948 -2.438 12.551 1.00 82.81 103 GLN A O 1
ATOM 826 N N . ALA A 1 104 ? 0.252 -2.907 12.555 1.00 81.62 104 ALA A N 1
ATOM 827 C CA . ALA A 1 104 ? 0.263 -3.505 13.888 1.00 81.62 104 ALA A CA 1
ATOM 828 C C . ALA A 1 104 ? -0.186 -2.512 14.978 1.00 81.62 104 ALA A C 1
ATOM 830 O O . ALA A 1 104 ? -0.903 -2.881 15.910 1.00 81.62 104 ALA A O 1
ATOM 831 N N . GLU A 1 105 ? 0.188 -1.234 14.867 1.00 84.75 105 GLU A N 1
ATOM 832 C CA . GLU A 1 105 ? -0.274 -0.189 15.786 1.00 84.75 105 GLU A CA 1
ATOM 833 C C . GLU A 1 105 ? -1.792 0.034 15.689 1.00 84.75 105 GLU A C 1
ATOM 835 O O . GLU A 1 105 ? -2.481 0.098 16.713 1.00 84.75 105 GLU A O 1
ATOM 840 N N . ARG A 1 106 ? -2.337 0.093 14.467 1.00 83.94 106 ARG A N 1
ATOM 841 C CA . ARG A 1 106 ? -3.787 0.216 14.239 1.00 83.94 106 ARG A CA 1
ATOM 842 C C . ARG A 1 106 ? -4.554 -0.971 14.809 1.00 83.94 106 ARG A C 1
ATOM 844 O O . ARG A 1 106 ? -5.590 -0.768 15.436 1.00 83.94 106 ARG A O 1
ATOM 851 N N . GLU A 1 107 ? -4.044 -2.187 14.636 1.00 83.31 107 GLU A N 1
ATOM 852 C CA . GLU A 1 107 ? -4.663 -3.397 15.185 1.00 83.31 107 GLU A CA 1
ATOM 853 C C . GLU A 1 107 ? -4.676 -3.387 16.715 1.00 83.31 107 GLU A C 1
ATOM 855 O O . GLU A 1 107 ? -5.727 -3.611 17.317 1.00 83.31 107 GLU A O 1
ATOM 860 N N . ARG A 1 108 ? -3.556 -3.022 17.354 1.00 82.75 108 ARG A N 1
ATOM 861 C CA . ARG A 1 108 ? -3.488 -2.858 18.817 1.00 82.75 108 ARG A CA 1
ATOM 862 C C . ARG A 1 108 ? -4.460 -1.796 19.320 1.00 82.75 108 ARG A C 1
ATOM 864 O O . ARG A 1 108 ? -5.071 -1.969 20.374 1.00 82.75 108 ARG A O 1
ATOM 871 N N . LYS A 1 109 ? -4.614 -0.689 18.590 1.00 82.62 109 LYS A N 1
ATOM 872 C CA . LYS A 1 109 ? -5.581 0.354 18.947 1.00 82.62 109 LYS A CA 1
ATOM 873 C C . LYS A 1 109 ? -7.020 -0.159 18.835 1.00 82.62 109 LYS A C 1
ATOM 875 O O . LYS A 1 109 ? -7.792 0.021 19.771 1.00 82.62 109 LYS A O 1
ATOM 880 N N . ALA A 1 110 ? -7.350 -0.854 17.748 1.00 81.12 110 ALA A N 1
ATOM 881 C CA . ALA A 1 110 ? -8.672 -1.441 17.544 1.00 81.12 110 ALA A CA 1
ATOM 882 C C . ALA A 1 110 ? -9.008 -2.525 18.586 1.00 81.12 110 ALA A C 1
ATOM 884 O O . ALA A 1 110 ? -10.165 -2.682 18.971 1.00 81.12 110 ALA A O 1
ATOM 885 N N . GLU A 1 111 ? -8.013 -3.282 19.055 1.00 82.00 111 GLU A N 1
ATOM 886 C CA . GLU A 1 111 ? -8.191 -4.250 20.139 1.00 82.00 111 GLU A CA 1
ATOM 887 C C . GLU A 1 111 ? -8.499 -3.561 21.475 1.00 82.00 111 GLU A C 1
ATOM 889 O O . GLU A 1 111 ? -9.448 -3.950 22.158 1.00 82.00 111 GLU A O 1
ATOM 894 N N . ARG A 1 112 ? -7.771 -2.488 21.810 1.00 78.50 112 ARG A N 1
ATOM 895 C CA . ARG A 1 112 ? -8.040 -1.685 23.015 1.00 78.50 112 ARG A CA 1
ATOM 896 C C . ARG A 1 112 ? -9.426 -1.045 22.988 1.00 78.50 112 ARG A C 1
ATOM 898 O O . ARG A 1 112 ? -10.111 -1.058 24.005 1.00 78.50 112 ARG A O 1
ATOM 905 N N . GLU A 1 113 ? -9.856 -0.524 21.840 1.00 79.81 113 GLU A N 1
ATOM 906 C CA . GLU A 1 113 ? -11.202 0.044 21.682 1.00 79.81 113 GLU A CA 1
ATOM 907 C C . GLU A 1 113 ? -12.291 -1.022 21.877 1.00 79.81 113 GLU A C 1
ATOM 909 O O . GLU A 1 113 ? -13.232 -0.800 22.638 1.00 79.81 113 GLU A O 1
ATOM 914 N N . ARG A 1 114 ? -12.123 -2.220 21.297 1.00 80.38 114 ARG A N 1
ATOM 915 C CA . ARG A 1 114 ? -13.048 -3.346 21.520 1.00 80.38 114 ARG A CA 1
ATOM 916 C C . ARG A 1 114 ? -13.103 -3.788 22.980 1.00 80.38 114 ARG A C 1
ATOM 918 O O . ARG A 1 114 ? -14.161 -4.196 23.455 1.00 80.38 114 ARG A O 1
ATOM 925 N N . GLN A 1 115 ? -11.980 -3.749 23.693 1.00 79.00 115 GLN A N 1
ATOM 926 C CA . GLN A 1 115 ? -11.953 -4.091 25.112 1.00 79.00 115 GLN A CA 1
ATOM 927 C C . GLN A 1 115 ? -12.690 -3.043 25.958 1.00 79.00 115 GLN A C 1
ATOM 929 O O . GLN A 1 115 ? -13.521 -3.415 26.784 1.00 79.00 115 GLN A O 1
ATOM 934 N N . ALA A 1 116 ? -12.461 -1.754 25.696 1.00 79.56 116 ALA A N 1
ATOM 935 C CA . ALA A 1 116 ? -13.160 -0.667 26.378 1.00 79.56 116 ALA A CA 1
ATOM 936 C C . ALA A 1 116 ? -14.680 -0.706 26.134 1.00 79.56 116 ALA A C 1
ATOM 938 O O . ALA A 1 116 ? -15.462 -0.480 27.055 1.00 79.56 116 ALA A O 1
ATOM 939 N N . GLU A 1 117 ? -15.118 -1.048 24.918 1.00 81.19 117 GLU A N 1
ATOM 940 C CA . GLU A 1 117 ? -16.544 -1.183 24.595 1.00 81.19 117 GLU A CA 1
ATOM 941 C C . GLU A 1 117 ? -17.211 -2.319 25.388 1.00 81.19 117 GLU A C 1
ATOM 943 O O . GLU A 1 117 ? -18.293 -2.131 25.947 1.00 81.19 117 GLU A O 1
ATOM 948 N N . ARG A 1 118 ? -16.534 -3.469 25.525 1.00 78.00 118 ARG A N 1
ATOM 949 C CA . ARG A 1 118 ? -17.019 -4.590 26.350 1.00 78.00 118 ARG A CA 1
ATOM 950 C C . ARG A 1 118 ? -17.120 -4.223 27.827 1.00 78.00 118 ARG A C 1
ATOM 952 O O . ARG A 1 118 ? -18.089 -4.604 28.478 1.00 78.00 118 ARG A O 1
ATOM 959 N N . GLU A 1 119 ? -16.143 -3.491 28.357 1.00 80.56 119 GLU A N 1
ATOM 960 C CA . GLU A 1 119 ? -16.173 -3.028 29.748 1.00 80.56 119 GLU A CA 1
ATOM 961 C C . GLU A 1 119 ? -17.335 -2.061 29.991 1.00 80.56 119 GLU A C 1
ATOM 963 O O . GLU A 1 119 ? -18.087 -2.237 30.952 1.00 80.56 119 GLU A O 1
ATOM 968 N N . HIS A 1 120 ? -17.555 -1.112 29.078 1.00 81.81 120 HIS A N 1
ATOM 969 C CA . HIS A 1 120 ? -18.694 -0.201 29.158 1.00 81.81 120 HIS A CA 1
ATOM 970 C C . HIS A 1 120 ? -20.036 -0.930 29.055 1.00 81.81 120 HIS A C 1
ATOM 972 O O . HIS A 1 120 ? -20.991 -0.566 29.742 1.00 81.81 120 HIS A O 1
ATOM 978 N N . GLN A 1 121 ? -20.130 -1.959 28.214 1.00 80.94 121 GLN A N 1
ATOM 979 C CA . GLN A 1 121 ? -21.347 -2.753 28.087 1.00 80.94 121 GLN A CA 1
ATOM 980 C C . GLN A 1 121 ? -21.642 -3.544 29.371 1.00 80.94 121 GLN A C 1
ATOM 982 O O . GLN A 1 121 ? -22.763 -3.490 29.874 1.00 80.94 121 GLN A O 1
ATOM 987 N N . ALA A 1 122 ? -20.623 -4.167 29.969 1.00 81.50 122 ALA A N 1
ATOM 988 C CA . ALA A 1 122 ? -20.745 -4.867 31.248 1.00 81.50 122 ALA A CA 1
ATOM 989 C C . ALA A 1 122 ? -21.056 -3.928 32.433 1.00 81.50 122 ALA A C 1
ATOM 991 O O . ALA A 1 122 ? -21.609 -4.354 33.450 1.00 81.50 122 ALA A O 1
ATOM 992 N N . GLU A 1 123 ? -20.674 -2.653 32.353 1.00 83.75 123 GLU A N 1
ATOM 993 C CA . GLU A 1 123 ? -21.055 -1.641 33.341 1.00 83.75 123 GLU A CA 1
ATOM 994 C C . GLU A 1 123 ? -22.532 -1.247 33.210 1.00 83.75 123 GLU A C 1
ATOM 996 O O . GLU A 1 123 ? -23.238 -1.193 34.218 1.00 83.75 123 GLU A O 1
ATOM 1001 N N . ARG A 1 124 ? -23.024 -1.052 31.978 1.00 82.38 124 ARG A N 1
ATOM 1002 C CA . ARG A 1 124 ? -24.445 -0.761 31.722 1.00 82.38 124 ARG A CA 1
ATOM 1003 C C . ARG A 1 124 ? -25.356 -1.900 32.164 1.00 82.38 124 ARG A C 1
ATOM 1005 O O . ARG A 1 124 ? -26.390 -1.637 32.765 1.00 82.38 124 ARG A O 1
ATOM 1012 N N . GLU A 1 125 ? -24.969 -3.149 31.911 1.00 82.25 125 GLU A N 1
ATOM 1013 C CA . GLU A 1 125 ? -25.731 -4.318 32.373 1.00 82.25 125 GLU A CA 1
ATOM 1014 C C . GLU A 1 125 ? -25.829 -4.360 33.903 1.00 82.25 125 GLU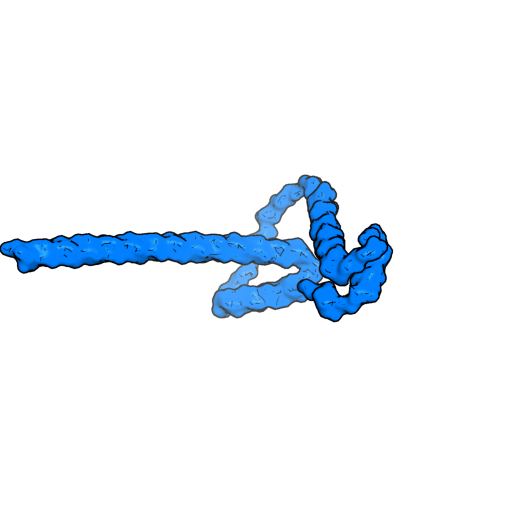 A C 1
ATOM 1016 O O . GLU A 1 125 ? -26.913 -4.556 34.447 1.00 82.25 125 GLU A O 1
ATOM 1021 N N . ARG A 1 126 ? -24.729 -4.070 34.612 1.00 82.00 126 ARG A N 1
ATOM 1022 C CA . ARG A 1 126 ? -24.728 -3.990 36.081 1.00 82.00 126 ARG A CA 1
ATOM 1023 C C . ARG A 1 126 ? -25.552 -2.824 36.625 1.00 82.00 126 ARG A C 1
ATOM 1025 O O . ARG A 1 126 ? -26.122 -2.947 37.706 1.00 82.00 126 ARG A O 1
ATOM 1032 N N . GLN A 1 127 ? -25.602 -1.692 35.925 1.00 79.19 127 GLN A N 1
ATOM 1033 C CA . GLN A 1 127 ? -26.496 -0.591 36.295 1.00 79.19 127 GLN A CA 1
ATOM 1034 C C . GLN A 1 127 ? -27.963 -0.972 36.092 1.00 79.19 127 GLN A C 1
ATOM 1036 O O . GLN A 1 127 ? -28.755 -0.784 37.009 1.00 79.19 127 GLN A O 1
ATOM 1041 N N . ALA A 1 128 ? -28.306 -1.578 34.953 1.00 80.88 128 ALA A N 1
ATOM 1042 C CA . ALA A 1 128 ? -29.667 -2.029 34.677 1.00 80.88 128 ALA A CA 1
ATOM 1043 C C . ALA A 1 128 ? -30.151 -3.077 35.696 1.00 80.88 128 ALA A C 1
ATOM 1045 O O . ALA A 1 128 ? -31.298 -3.026 36.129 1.00 80.88 128 ALA A O 1
ATOM 1046 N N . GLU A 1 129 ? -29.278 -3.992 36.129 1.00 80.75 129 GLU A N 1
ATOM 1047 C CA . GLU A 1 129 ? -29.604 -4.974 37.171 1.00 80.75 129 GLU A CA 1
ATOM 1048 C C . GLU A 1 129 ? -29.888 -4.307 38.526 1.00 80.75 129 GLU A C 1
ATOM 1050 O O . GLU A 1 129 ? -30.846 -4.675 39.198 1.00 80.75 129 GLU A O 1
ATOM 1055 N N . ARG A 1 130 ? -29.111 -3.281 38.900 1.00 79.00 130 ARG A N 1
ATOM 1056 C CA . ARG A 1 130 ? -29.317 -2.516 40.144 1.00 79.00 130 ARG A CA 1
ATOM 1057 C C . ARG A 1 130 ? -30.580 -1.663 40.134 1.00 79.00 130 ARG A C 1
ATOM 1059 O O . ARG A 1 130 ? -31.128 -1.410 41.196 1.00 79.00 130 ARG A O 1
ATOM 1066 N N . GLU A 1 131 ? -31.000 -1.177 38.971 1.00 78.69 131 GLU A N 1
ATOM 1067 C CA . GLU A 1 131 ? -32.253 -0.427 38.821 1.00 78.69 131 GLU A CA 1
ATOM 1068 C C . GLU A 1 131 ? -33.484 -1.347 38.776 1.00 78.69 131 GLU A C 1
ATOM 1070 O O . GLU A 1 131 ? -34.597 -0.897 39.045 1.00 78.69 131 GLU A O 1
ATOM 1075 N N . ALA A 1 132 ? -33.296 -2.628 38.442 1.00 73.62 132 ALA A N 1
ATOM 1076 C CA . ALA A 1 132 ? -34.358 -3.630 38.380 1.00 73.62 132 ALA A CA 1
ATOM 1077 C C . ALA A 1 132 ? -34.634 -4.343 39.722 1.00 73.62 132 ALA A C 1
ATOM 1079 O O . ALA A 1 132 ? -35.661 -5.017 39.839 1.00 73.62 132 ALA A O 1
ATOM 1080 N N . THR A 1 133 ? -33.741 -4.208 40.709 1.00 61.50 133 THR A N 1
ATOM 1081 C CA . THR A 1 133 ? -33.892 -4.695 42.098 1.00 61.50 133 THR A CA 1
ATOM 1082 C C . THR A 1 133 ? -34.311 -3.591 43.053 1.00 61.50 133 THR A C 1
ATOM 1084 O O . THR A 1 133 ? -35.230 -3.841 43.863 1.00 61.50 133 THR A O 1
#

pLDDT: mean 71.76, std 14.85, range [41.0, 89.31]

Radius of gyration: 27.11 Å; chains: 1; bounding box: 65×44×75 Å

Sequence (133 aa):
MEYQTQSKAALDQLCRERSIPCRGKTKEELLQALVDYDMQQAVQSDASNTAEEIPVAFVNDVPRSGDPLDCYLQTVLKYVDSADTNQRLQLILQYQEAERERQAERERKAERERQAEREHQAERERQAEREAT

Foldseek 3Di:
DVLPPDDLVVLLVVCVVVVHDPPPDDSVRSVVSVVVVVVVVVVVVPPPDPDDDDDPDDDDDDPPDDDPVVVVVVVVVVCVPPPDPVVVVVVVVVVVVVVVVVVVVVVVVVVVVVVVVVVVVVVVVVVVVVVVD

Organism: Pelobates cultripes (NCBI:txid61616)

Secondary structure (DSSP, 8-state):
-TTTTS-HHHHHHHHHHTT---TT--HHHHHHHHHHHHHHHHHHHHTT---------------S-S-HHHHHHHHHHHHHS---HHHHHHHHHHHHHHHHHHHHHHHHHHHHHHHHHHHHHHHHHHHHHHHH-